Protein AF-A0A0F2HZ58-F1 (afdb_monomer_lite)

Foldseek 3Di:
DVVVVVVVVVVVCCQQPPFFDVVQVRDHVCCSPVNCPVVPD

Sequence (41 aa):
SREAELEIGNYMVFYNEERNHQGLNNLTPDEAYFGRQRYAA

Radius of gyration: 12.36 Å; chains: 1; bounding box: 23×17×35 Å

Structure (mmCIF, N/CA/C/O backbone):
data_AF-A0A0F2HZ58-F1
#
_entry.id   AF-A0A0F2HZ58-F1
#
loop_
_atom_site.group_PDB
_atom_site.id
_atom_site.type_symbol
_atom_site.label_atom_id
_atom_site.label_alt_id
_atom_site.label_comp_id
_atom_site.label_asym_id
_atom_site.label_entity_id
_atom_site.label_seq_id
_atom_site.pdbx_PDB_ins_code
_atom_site.Cartn_x
_atom_site.Cartn_y
_atom_site.Cartn_z
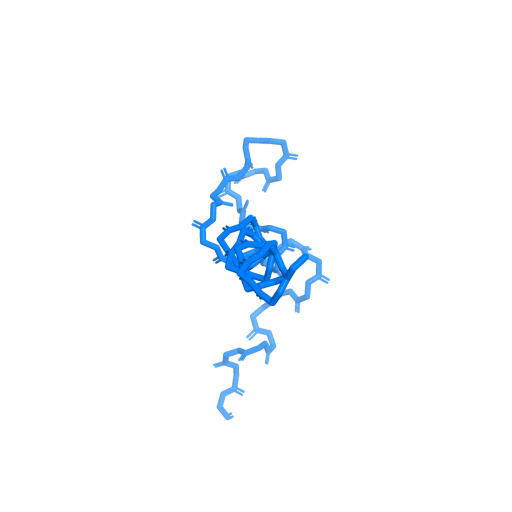_atom_site.occupancy
_atom_site.B_iso_or_equiv
_atom_site.auth_seq_id
_atom_site.auth_comp_id
_atom_site.auth_asym_id
_atom_site.auth_atom_id
_atom_site.pdbx_PDB_model_num
ATOM 1 N N . SER A 1 1 ? -8.026 -1.796 21.164 1.00 93.06 1 SER A N 1
ATOM 2 C CA . SER A 1 1 ? -9.494 -1.617 21.150 1.00 93.06 1 SER A CA 1
ATOM 3 C C . SER A 1 1 ? -9.994 -1.998 19.769 1.00 93.06 1 SER A C 1
ATOM 5 O O . SER A 1 1 ? -9.199 -1.982 18.835 1.00 93.06 1 SER A O 1
ATOM 7 N N . ARG A 1 2 ? -11.288 -2.302 19.617 1.00 95.06 2 ARG A N 1
ATOM 8 C CA . ARG A 1 2 ? -11.882 -2.611 18.304 1.00 95.06 2 ARG A CA 1
ATOM 9 C C . ARG A 1 2 ? -11.669 -1.491 17.274 1.00 95.06 2 ARG A C 1
ATOM 11 O O . ARG A 1 2 ? -11.494 -1.760 16.095 1.00 95.06 2 ARG A O 1
ATOM 18 N N . GLU A 1 3 ? -11.661 -0.242 17.729 1.00 97.12 3 GLU A N 1
ATOM 19 C CA . GLU A 1 3 ? -11.414 0.931 16.881 1.00 97.12 3 GLU A CA 1
ATOM 20 C C . GLU A 1 3 ? -9.982 0.961 16.336 1.00 97.12 3 GLU A C 1
ATOM 22 O O . GLU A 1 3 ? -9.798 1.182 15.146 1.00 97.12 3 GLU A O 1
ATOM 27 N N . ALA A 1 4 ? -8.981 0.654 17.169 1.00 96.38 4 ALA A N 1
ATOM 28 C CA . ALA A 1 4 ? -7.586 0.605 16.731 1.00 96.38 4 ALA A CA 1
ATOM 29 C C . ALA A 1 4 ? -7.341 -0.510 15.701 1.00 96.38 4 ALA A C 1
ATOM 31 O O . ALA A 1 4 ? -6.605 -0.320 14.739 1.00 96.38 4 ALA A O 1
ATOM 32 N N . GLU A 1 5 ? -7.979 -1.670 15.873 1.00 97.75 5 GLU A N 1
ATOM 33 C CA . GLU A 1 5 ? -7.899 -2.768 14.900 1.00 97.75 5 GLU A CA 1
ATOM 34 C C . GLU A 1 5 ? -8.510 -2.369 13.551 1.00 97.75 5 GLU A C 1
ATOM 36 O O . GLU A 1 5 ? -7.932 -2.656 12.503 1.00 97.75 5 GLU A O 1
ATOM 41 N N . LEU A 1 6 ? -9.645 -1.659 13.575 1.00 97.88 6 LEU A N 1
ATOM 42 C CA . LEU A 1 6 ? -10.283 -1.132 12.370 1.00 97.88 6 LEU A CA 1
ATOM 43 C C . LEU A 1 6 ? -9.397 -0.092 11.673 1.00 97.88 6 LEU A C 1
ATOM 45 O O . LEU A 1 6 ? -9.225 -0.146 10.459 1.00 97.88 6 LEU A O 1
ATOM 49 N N . GLU A 1 7 ? -8.819 0.838 12.433 1.00 97.88 7 GLU A N 1
ATOM 50 C CA . GLU A 1 7 ? -7.941 1.878 11.895 1.00 97.88 7 GLU A CA 1
ATOM 51 C C . GLU A 1 7 ? -6.681 1.280 11.256 1.00 97.88 7 GLU A C 1
ATOM 53 O O . GLU A 1 7 ? -6.315 1.664 10.145 1.00 97.88 7 GLU A O 1
ATOM 58 N N . ILE A 1 8 ? -6.068 0.278 11.898 1.00 97.75 8 ILE A N 1
ATOM 59 C CA . ILE A 1 8 ? -4.931 -0.459 11.331 1.00 97.75 8 ILE A CA 1
ATOM 60 C C . ILE A 1 8 ? -5.342 -1.165 10.035 1.00 97.75 8 ILE A C 1
ATOM 62 O O . ILE A 1 8 ? -4.610 -1.095 9.050 1.00 97.75 8 ILE A O 1
ATOM 66 N N . GLY A 1 9 ? -6.513 -1.808 10.002 1.00 97.38 9 GLY A N 1
ATOM 67 C CA . GLY A 1 9 ? -7.036 -2.439 8.789 1.00 97.38 9 GLY A CA 1
ATOM 68 C C . GLY A 1 9 ? -7.197 -1.446 7.635 1.00 97.38 9 GLY A C 1
ATOM 69 O O . GLY A 1 9 ? -6.708 -1.696 6.534 1.00 97.38 9 GLY A O 1
ATOM 70 N N . ASN A 1 10 ? -7.799 -0.286 7.904 1.00 98.06 10 ASN A N 1
ATOM 71 C CA . ASN A 1 10 ? -7.974 0.777 6.912 1.00 98.06 10 ASN A CA 1
ATOM 72 C C . ASN A 1 10 ? -6.626 1.304 6.402 1.00 98.06 10 ASN A C 1
ATOM 74 O O . ASN A 1 10 ? -6.450 1.512 5.202 1.00 98.06 10 ASN A O 1
ATOM 78 N N . TYR A 1 11 ? -5.652 1.475 7.299 1.00 97.94 11 TYR A N 1
ATOM 79 C CA . TYR A 1 11 ? -4.309 1.901 6.922 1.00 97.94 11 TYR A CA 1
ATOM 80 C C . TYR A 1 11 ? -3.608 0.884 6.012 1.00 97.94 11 TYR A C 1
ATOM 82 O O . TYR A 1 11 ? -2.951 1.278 5.049 1.00 97.94 11 TYR A O 1
ATOM 90 N N . MET A 1 12 ? -3.769 -0.416 6.278 1.00 97.69 12 MET A N 1
ATOM 91 C CA . MET A 1 12 ? -3.169 -1.470 5.454 1.00 97.69 12 MET A CA 1
ATOM 92 C C . MET A 1 12 ? -3.729 -1.483 4.029 1.00 97.69 12 MET A C 1
ATOM 94 O O . MET A 1 12 ? -2.955 -1.681 3.094 1.00 97.69 12 MET A O 1
ATOM 98 N N . VAL A 1 13 ? -5.031 -1.239 3.845 1.00 97.00 13 VAL A N 1
ATOM 99 C CA . VAL A 1 13 ? -5.632 -1.115 2.504 1.00 97.00 13 VAL A CA 1
ATOM 100 C C . VAL A 1 13 ? -5.058 0.100 1.780 1.00 97.00 13 VAL A C 1
ATOM 102 O O . VAL A 1 13 ? -4.496 -0.044 0.698 1.00 97.00 13 VAL A O 1
ATOM 105 N N . PHE A 1 14 ? -5.094 1.276 2.411 1.00 97.56 14 PHE A N 1
ATOM 106 C CA . PHE A 1 14 ? -4.545 2.499 1.823 1.00 97.56 14 PHE A CA 1
ATOM 107 C C . PHE A 1 14 ? -3.074 2.336 1.405 1.00 97.56 14 PHE A C 1
ATOM 109 O O . PHE A 1 14 ? -2.686 2.694 0.291 1.00 97.56 14 PHE A O 1
ATOM 116 N N . TYR A 1 15 ? -2.241 1.778 2.286 1.00 97.75 15 TYR A N 1
ATOM 117 C CA . TYR A 1 15 ? -0.816 1.615 2.022 1.00 97.75 15 TYR A CA 1
ATOM 118 C C . TYR A 1 15 ? -0.544 0.642 0.869 1.00 97.75 15 TYR A C 1
ATOM 120 O O . TYR A 1 15 ? 0.285 0.942 0.012 1.00 97.75 15 TYR A O 1
ATOM 128 N N . ASN A 1 16 ? -1.217 -0.511 0.845 1.00 95.94 16 ASN A N 1
ATOM 129 C CA . ASN A 1 16 ? -0.917 -1.560 -0.130 1.00 95.94 16 ASN A CA 1
ATOM 130 C C . ASN A 1 16 ? -1.605 -1.347 -1.482 1.00 95.94 16 ASN A C 1
ATOM 132 O O . ASN A 1 16 ? -1.021 -1.699 -2.505 1.00 95.94 16 ASN A O 1
ATOM 136 N N . GLU A 1 17 ? -2.806 -0.766 -1.497 1.00 95.31 17 GLU A N 1
ATOM 137 C CA . GLU A 1 17 ? -3.678 -0.768 -2.678 1.00 95.31 17 GLU A CA 1
ATOM 138 C C . GLU A 1 17 ? -3.907 0.624 -3.287 1.00 95.31 17 GLU A C 1
ATOM 140 O O . GLU A 1 17 ? -4.196 0.711 -4.477 1.00 95.31 17 GLU A O 1
ATOM 145 N N . GLU A 1 18 ? -3.747 1.714 -2.526 1.00 96.00 18 GLU A N 1
ATOM 146 C CA . GLU A 1 18 ? -4.125 3.066 -2.987 1.00 96.00 18 GLU A CA 1
ATOM 147 C C . GLU A 1 18 ? -2.939 4.032 -3.109 1.00 96.00 18 GLU A C 1
ATOM 149 O O . GLU A 1 18 ? -2.940 4.944 -3.941 1.00 96.00 18 GLU A O 1
ATOM 154 N N . ARG A 1 19 ? -1.911 3.869 -2.270 1.00 97.06 19 ARG A N 1
ATOM 155 C CA . ARG A 1 19 ? -0.766 4.780 -2.233 1.00 97.06 19 ARG A CA 1
ATOM 156 C C . ARG A 1 19 ? 0.322 4.358 -3.215 1.00 97.06 19 ARG A C 1
ATOM 158 O O . ARG A 1 19 ? 0.955 3.315 -3.061 1.00 97.06 19 ARG A O 1
ATOM 165 N N . ASN A 1 20 ? 0.655 5.254 -4.136 1.00 96.81 20 ASN A N 1
ATOM 166 C CA . ASN A 1 20 ? 1.822 5.092 -5.001 1.00 96.81 20 ASN A CA 1
ATOM 167 C C . ASN A 1 20 ? 3.126 5.355 -4.239 1.00 96.81 20 ASN A C 1
ATOM 169 O O . ASN A 1 20 ? 3.236 6.301 -3.450 1.00 96.81 20 ASN A O 1
ATOM 173 N N . HIS A 1 21 ? 4.139 4.534 -4.506 1.00 97.69 21 HIS A N 1
ATOM 174 C CA . HIS A 1 21 ? 5.437 4.608 -3.846 1.00 97.69 21 HIS A CA 1
ATOM 175 C C . HIS A 1 21 ? 6.540 4.906 -4.859 1.00 97.69 21 HIS A C 1
ATOM 177 O O . HIS A 1 21 ? 6.778 4.140 -5.789 1.00 97.69 21 HIS A O 1
ATOM 183 N N . GLN A 1 22 ? 7.284 5.996 -4.651 1.00 97.00 22 GLN A N 1
ATOM 184 C CA . GLN A 1 22 ? 8.394 6.374 -5.539 1.00 97.00 22 GLN A CA 1
ATOM 185 C C . GLN A 1 22 ? 9.466 5.276 -5.646 1.00 97.00 22 GLN A C 1
ATOM 187 O O . GLN A 1 22 ? 9.995 5.045 -6.728 1.00 97.00 22 GLN A O 1
ATOM 192 N N . GLY A 1 23 ? 9.728 4.549 -4.553 1.00 96.88 23 GLY A N 1
ATOM 193 C CA . GLY A 1 23 ? 10.650 3.405 -4.539 1.00 96.88 23 GLY A CA 1
ATOM 194 C C . GLY A 1 23 ? 10.157 2.171 -5.306 1.00 96.88 23 GLY A C 1
ATOM 195 O O . GLY A 1 23 ? 10.934 1.248 -5.515 1.00 96.88 23 GLY A O 1
ATOM 196 N N . LEU A 1 24 ? 8.893 2.159 -5.740 1.00 95.81 24 LEU A N 1
ATOM 197 C CA . LEU A 1 24 ? 8.275 1.097 -6.536 1.00 95.81 24 LEU A CA 1
ATOM 198 C C . LEU A 1 24 ? 7.921 1.592 -7.945 1.00 95.81 24 LEU A C 1
ATOM 200 O O . LEU A 1 24 ? 6.903 1.202 -8.504 1.00 95.81 24 LEU A O 1
ATOM 204 N N . ASN A 1 25 ? 8.721 2.496 -8.522 1.00 95.94 25 ASN A N 1
ATOM 205 C CA . ASN A 1 25 ? 8.432 3.121 -9.821 1.00 95.94 25 ASN A CA 1
ATOM 206 C C . ASN A 1 25 ? 7.043 3.786 -9.876 1.00 95.94 25 ASN A C 1
ATOM 208 O O . ASN A 1 25 ? 6.382 3.779 -10.912 1.00 95.94 25 ASN A O 1
ATOM 212 N N . ASN A 1 26 ? 6.614 4.371 -8.752 1.00 95.81 26 ASN A N 1
ATOM 213 C CA . ASN A 1 26 ? 5.312 5.016 -8.583 1.00 95.81 26 ASN A CA 1
ATOM 214 C C . ASN A 1 26 ? 4.100 4.068 -8.691 1.00 95.81 26 ASN A C 1
ATOM 216 O O . ASN A 1 26 ? 2.996 4.539 -8.945 1.00 95.81 26 ASN A O 1
ATOM 220 N N . LEU A 1 27 ? 4.308 2.768 -8.471 1.00 95.38 27 LEU A N 1
ATOM 221 C CA . LEU A 1 27 ? 3.254 1.767 -8.302 1.00 95.38 27 LEU A CA 1
ATOM 222 C C . LEU A 1 27 ? 2.857 1.621 -6.828 1.00 95.38 27 LEU A C 1
ATOM 224 O O . LEU A 1 27 ? 3.595 2.035 -5.919 1.00 95.38 27 LEU A O 1
ATOM 228 N N . THR A 1 28 ? 1.710 0.996 -6.589 1.00 96.38 28 THR A N 1
ATOM 229 C CA . THR A 1 28 ? 1.336 0.488 -5.265 1.00 96.38 28 THR A CA 1
ATOM 230 C C . THR A 1 28 ? 2.074 -0.827 -4.959 1.00 96.38 28 THR A C 1
ATOM 232 O O . THR A 1 28 ? 2.543 -1.512 -5.878 1.00 96.38 28 THR A O 1
ATOM 235 N N . PRO A 1 29 ? 2.225 -1.211 -3.677 1.00 96.31 29 PRO A N 1
ATOM 236 C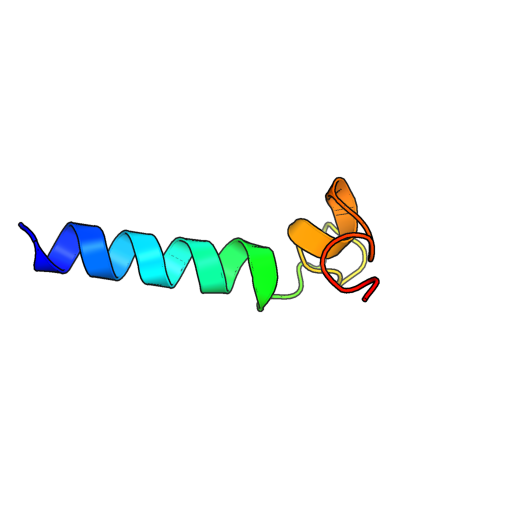 CA . PRO A 1 29 ? 2.780 -2.512 -3.310 1.00 96.31 29 PRO A CA 1
ATOM 237 C C . PRO A 1 29 ? 2.047 -3.682 -3.973 1.00 96.31 29 PRO A C 1
ATOM 239 O O . PRO A 1 29 ? 2.703 -4.597 -4.476 1.00 96.31 29 PRO A O 1
ATOM 242 N N . ASP A 1 30 ? 0.716 -3.635 -4.042 1.00 94.69 30 ASP A N 1
ATOM 243 C CA . ASP A 1 30 ? -0.065 -4.698 -4.674 1.00 94.69 30 ASP A CA 1
ATOM 244 C C . ASP A 1 30 ? 0.247 -4.830 -6.169 1.00 94.69 30 ASP A C 1
ATOM 246 O O . ASP A 1 30 ? 0.481 -5.935 -6.667 1.00 94.69 30 ASP A O 1
ATOM 250 N N . GLU A 1 31 ? 0.336 -3.706 -6.881 1.00 94.12 31 GLU A N 1
ATOM 251 C CA . GLU A 1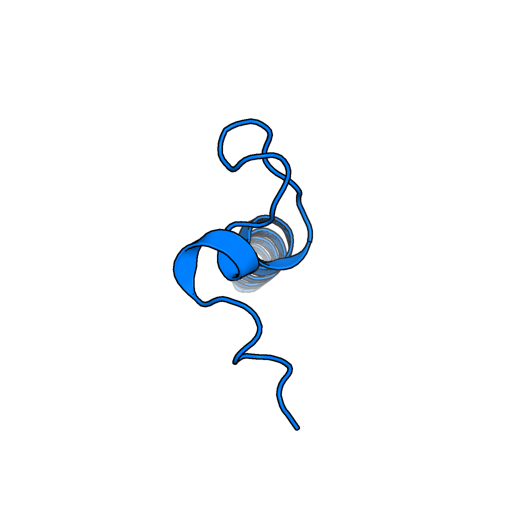 31 ? 0.722 -3.688 -8.293 1.00 94.12 31 GLU A CA 1
ATOM 252 C 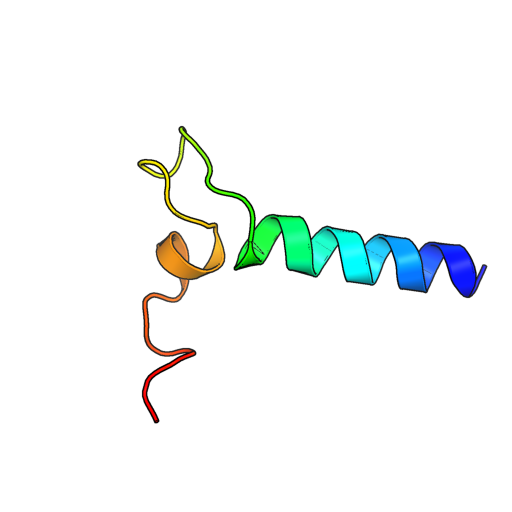C . GLU A 1 31 ? 2.136 -4.242 -8.513 1.00 94.12 31 GLU A C 1
ATOM 254 O O . GLU A 1 31 ? 2.363 -4.985 -9.471 1.00 94.12 31 GLU A O 1
ATOM 259 N N . ALA A 1 32 ? 3.081 -3.903 -7.632 1.00 94.31 32 ALA A N 1
ATOM 260 C CA . ALA A 1 32 ? 4.480 -4.299 -7.756 1.00 94.31 32 ALA A CA 1
ATOM 261 C C . ALA A 1 32 ? 4.714 -5.796 -7.484 1.00 94.31 32 ALA A C 1
ATOM 263 O O . ALA A 1 32 ? 5.541 -6.410 -8.160 1.00 94.31 32 ALA A O 1
AT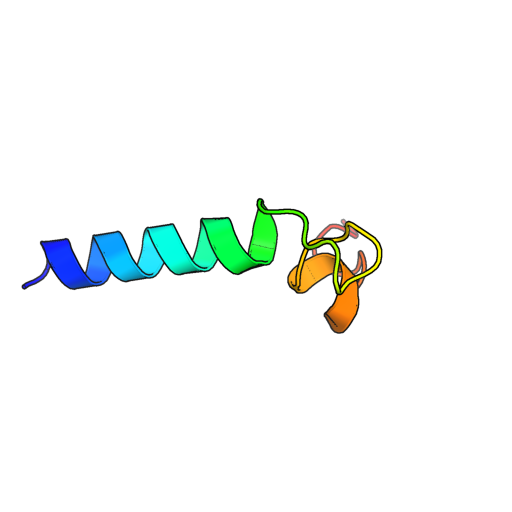OM 264 N N . TYR A 1 33 ? 4.012 -6.383 -6.509 1.00 92.06 33 TYR A N 1
ATOM 265 C CA . TYR A 1 33 ? 4.276 -7.753 -6.049 1.00 92.06 33 TYR A CA 1
ATOM 266 C C . TYR A 1 33 ? 3.279 -8.794 -6.552 1.00 92.06 33 TYR A C 1
ATOM 268 O O . TYR A 1 33 ? 3.664 -9.944 -6.767 1.00 92.06 33 TYR A O 1
ATOM 276 N N . PHE A 1 34 ? 2.019 -8.415 -6.760 1.00 88.19 34 PHE A N 1
ATOM 277 C CA . PHE A 1 34 ? 0.960 -9.343 -7.170 1.00 88.19 34 PHE A CA 1
ATOM 278 C C . PHE A 1 34 ? 0.470 -9.082 -8.603 1.00 88.19 34 PHE A C 1
ATOM 280 O O . PHE A 1 34 ? -0.246 -9.905 -9.182 1.00 88.19 34 PHE A O 1
ATOM 287 N N . GLY A 1 35 ? 0.902 -7.976 -9.222 1.00 79.06 35 GLY A N 1
ATOM 288 C CA . GLY A 1 35 ? 0.519 -7.598 -10.579 1.00 79.06 35 GLY A CA 1
ATOM 289 C C . GLY A 1 35 ? -0.989 -7.356 -10.723 1.00 79.06 35 GLY A C 1
ATOM 290 O O . GLY A 1 35 ? -1.734 -7.240 -9.755 1.00 79.06 35 GLY A O 1
ATOM 291 N N . ARG A 1 36 ? -1.487 -7.312 -11.966 1.00 65.19 36 ARG A N 1
ATOM 292 C CA . ARG A 1 36 ? -2.922 -7.096 -12.255 1.00 65.19 36 ARG A CA 1
ATOM 293 C C . ARG A 1 36 ? -3.814 -8.332 -12.058 1.00 65.19 36 ARG A C 1
ATOM 295 O O . ARG A 1 36 ? -4.992 -8.271 -12.395 1.00 65.19 36 ARG A O 1
ATOM 302 N N . GLN A 1 37 ? -3.303 -9.441 -11.513 1.00 62.16 37 GLN A N 1
ATOM 303 C CA . GLN A 1 37 ? -4.110 -10.657 -11.311 1.00 62.16 37 GLN A CA 1
ATOM 304 C C . GLN A 1 37 ? 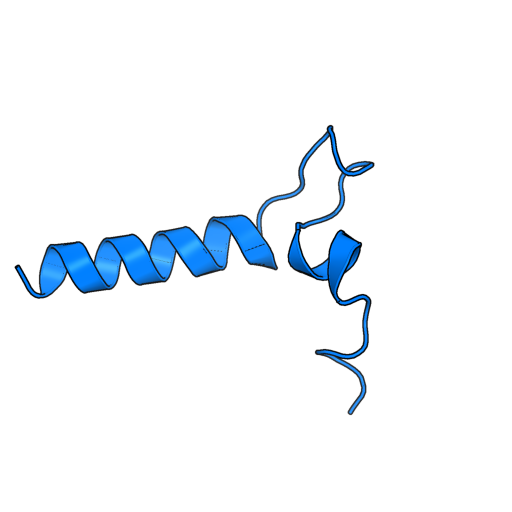-5.288 -10.441 -10.356 1.00 62.16 37 GLN A C 1
ATOM 306 O O . GLN A 1 37 ? -6.306 -11.106 -10.503 1.00 62.16 37 GLN A O 1
ATOM 311 N N . ARG A 1 38 ? -5.202 -9.465 -9.446 1.00 60.31 38 ARG A N 1
ATOM 312 C CA . ARG A 1 38 ? -6.296 -9.120 -8.527 1.00 60.31 38 ARG A CA 1
ATOM 313 C C . ARG A 1 38 ? -7.515 -8.477 -9.215 1.00 60.31 38 ARG A C 1
ATOM 315 O O . ARG A 1 38 ? -8.589 -8.454 -8.629 1.00 60.31 38 ARG A O 1
ATOM 322 N N . TYR A 1 39 ? -7.359 -8.007 -10.458 1.00 55.12 39 TYR A N 1
ATOM 323 C CA . TYR A 1 39 ? -8.412 -7.358 -11.257 1.00 55.12 39 TYR A CA 1
ATOM 324 C C . TYR A 1 39 ? -8.693 -8.067 -12.591 1.00 55.12 39 TYR A C 1
ATOM 326 O O . TYR A 1 39 ? -9.449 -7.550 -13.416 1.00 55.12 39 TYR A O 1
ATOM 334 N N . ALA A 1 40 ? -8.074 -9.226 -12.836 1.00 53.84 40 ALA A N 1
ATOM 335 C CA . ALA A 1 40 ? -8.466 -10.083 -13.945 1.00 53.84 40 ALA A CA 1
ATOM 336 C C . ALA A 1 40 ? -9.796 -10.756 -13.567 1.00 53.84 40 ALA A C 1
ATOM 338 O O . ALA A 1 40 ? -9.827 -11.579 -12.654 1.00 53.84 40 ALA A O 1
ATOM 339 N N . ALA A 1 41 ? -10.876 -10.311 -14.214 1.00 55.56 41 ALA A N 1
ATOM 340 C CA . ALA A 1 41 ? -12.226 -10.861 -14.082 1.00 55.56 41 ALA A CA 1
ATOM 341 C C . ALA A 1 41 ? -12.315 -12.327 -14.532 1.00 55.56 41 ALA A C 1
ATOM 343 O O . ALA A 1 41 ? -11.565 -12.704 -15.466 1.00 55.56 41 ALA A O 1
#

pLDDT: mean 90.22, std 13.53, range [53.84, 98.06]

Secondary structure (DSSP, 8-state):
-HHHHHHHHHHHHIIIII--BGGGTTB-HHHHHHGGGGG--